Protein AF-A0A349PWR1-F1 (afdb_monomer_lite)

Foldseek 3Di:
DDDPVLVVVVVVVVVVCVVVVDDDDPDPVPDPDDDDRDDPDDD

Radius of gyration: 12.05 Å; chains: 1; bounding box: 23×21×31 Å

Structure (mmCIF, N/CA/C/O backbone):
data_AF-A0A349PWR1-F1
#
_entry.id   AF-A0A349PWR1-F1
#
loop_
_atom_site.group_PDB
_atom_site.id
_atom_site.type_symbol
_atom_site.label_atom_id
_atom_site.label_alt_id
_atom_site.label_comp_id
_atom_site.label_asym_id
_atom_site.label_entity_id
_atom_site.label_seq_id
_atom_site.pdbx_PDB_ins_code
_atom_site.Cartn_x
_atom_site.Cartn_y
_atom_site.Cartn_z
_atom_site.occupancy
_atom_site.B_iso_or_equiv
_atom_site.auth_seq_id
_atom_site.auth_comp_id
_atom_site.auth_asym_id
_atom_site.auth_atom_id
_atom_site.pdbx_PDB_model_num
ATOM 1 N N . PHE A 1 1 ? 9.461 -10.179 -7.699 1.00 55.72 1 PHE A N 1
ATOM 2 C CA . PHE A 1 1 ? 8.383 -9.592 -8.515 1.00 55.72 1 PHE A CA 1
ATOM 3 C C . PHE A 1 1 ? 8.179 -8.169 -8.037 1.00 55.72 1 PHE A C 1
ATOM 5 O O . PHE A 1 1 ? 7.923 -7.986 -6.856 1.00 55.72 1 PHE A O 1
ATOM 12 N N . GLY A 1 2 ? 8.392 -7.197 -8.923 1.00 65.25 2 GLY A N 1
ATOM 13 C CA . GLY A 1 2 ? 8.409 -5.766 -8.607 1.00 65.25 2 GLY A CA 1
ATOM 14 C C . GLY A 1 2 ? 9.783 -5.152 -8.877 1.00 65.25 2 GLY A C 1
ATOM 15 O O . GLY A 1 2 ? 10.779 -5.581 -8.300 1.00 65.25 2 GLY A O 1
ATOM 16 N N . CYS A 1 3 ? 9.837 -4.191 -9.797 1.00 78.75 3 CYS A N 1
ATOM 17 C CA . CYS A 1 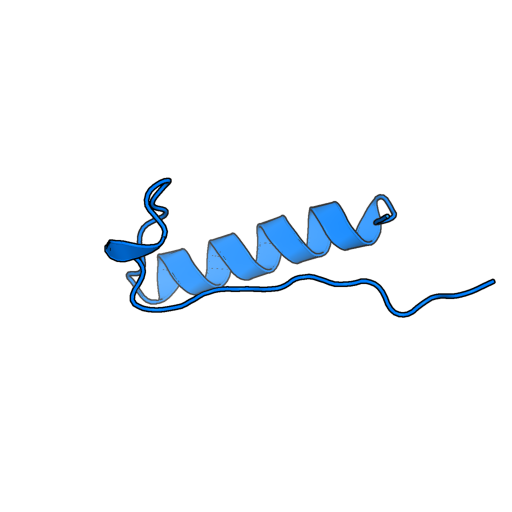3 ? 11.008 -3.353 -10.049 1.00 78.75 3 CYS A CA 1
ATOM 18 C C . CYS A 1 3 ? 11.076 -2.201 -9.028 1.00 78.75 3 CYS A C 1
ATOM 20 O O . CYS A 1 3 ? 10.166 -2.034 -8.215 1.00 78.75 3 CYS A O 1
ATOM 22 N N . GLN A 1 4 ? 12.126 -1.373 -9.094 1.00 80.31 4 GLN A N 1
ATOM 23 C CA . GLN A 1 4 ? 12.239 -0.179 -8.243 1.00 80.31 4 GLN A CA 1
ATOM 24 C C . GLN A 1 4 ? 11.032 0.766 -8.394 1.00 80.31 4 GLN A C 1
ATOM 26 O O . GLN A 1 4 ? 10.632 1.391 -7.418 1.00 80.31 4 GLN A O 1
ATOM 31 N N . GLN A 1 5 ? 10.395 0.806 -9.572 1.00 83.00 5 GLN A N 1
ATOM 32 C CA . GLN A 1 5 ? 9.168 1.586 -9.768 1.00 83.00 5 GLN A CA 1
ATOM 33 C C . GLN A 1 5 ? 7.995 1.028 -8.958 1.00 83.00 5 GLN A C 1
ATOM 35 O O . GLN A 1 5 ? 7.318 1.796 -8.297 1.00 83.00 5 GLN A O 1
ATOM 40 N N . ASN A 1 6 ? 7.814 -0.296 -8.892 1.00 84.06 6 ASN A N 1
ATOM 41 C CA . ASN A 1 6 ? 6.721 -0.894 -8.113 1.00 84.06 6 ASN A CA 1
ATOM 42 C C . ASN A 1 6 ? 6.839 -0.583 -6.608 1.00 84.06 6 ASN A C 1
ATOM 44 O O . ASN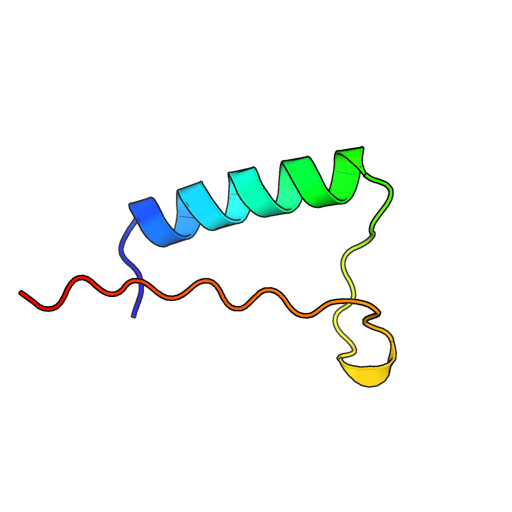 A 1 6 ? 5.839 -0.539 -5.898 1.00 84.06 6 ASN A O 1
ATOM 48 N N . VAL A 1 7 ? 8.061 -0.377 -6.108 1.00 85.81 7 VAL A N 1
ATOM 49 C CA . VAL A 1 7 ? 8.284 0.067 -4.725 1.00 85.81 7 VAL A CA 1
ATOM 50 C C . VAL A 1 7 ? 7.894 1.537 -4.568 1.00 85.81 7 VAL A C 1
ATOM 52 O O . VAL A 1 7 ? 7.115 1.854 -3.673 1.00 85.81 7 VAL A O 1
ATOM 55 N N . ALA A 1 8 ? 8.364 2.407 -5.467 1.00 87.75 8 ALA A N 1
ATOM 56 C CA . ALA A 1 8 ? 8.038 3.833 -5.451 1.00 87.75 8 ALA A CA 1
ATOM 57 C C . ALA A 1 8 ? 6.527 4.095 -5.600 1.0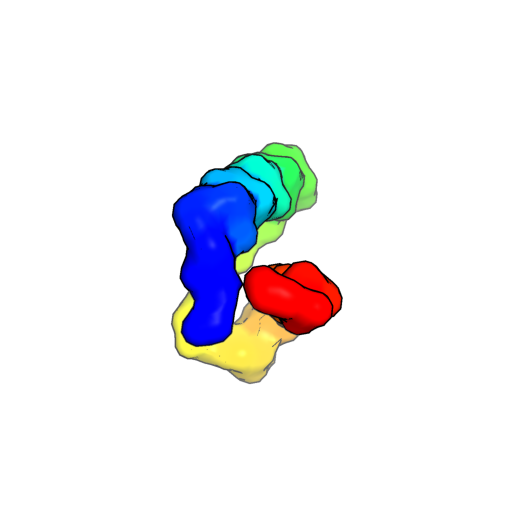0 87.75 8 ALA A C 1
ATOM 59 O O . ALA A 1 8 ? 5.959 4.884 -4.848 1.00 87.75 8 ALA A O 1
ATOM 60 N N . ASP A 1 9 ? 5.854 3.378 -6.501 1.00 88.44 9 ASP A N 1
ATOM 61 C CA . ASP A 1 9 ? 4.401 3.456 -6.685 1.00 88.44 9 ASP A CA 1
ATOM 62 C C . ASP A 1 9 ? 3.664 3.043 -5.405 1.00 88.44 9 ASP A C 1
ATOM 64 O O . ASP A 1 9 ? 2.679 3.667 -5.012 1.00 88.44 9 ASP A O 1
ATOM 68 N N . GLY A 1 10 ? 4.178 2.027 -4.702 1.00 90.75 10 GLY A N 1
ATOM 69 C CA . GLY A 1 10 ? 3.658 1.615 -3.402 1.00 90.75 10 GLY A CA 1
ATOM 70 C C . GLY A 1 10 ? 3.743 2.729 -2.356 1.00 90.75 10 GLY A C 1
ATOM 71 O O . GLY A 1 10 ? 2.782 2.942 -1.619 1.00 90.75 10 GLY A O 1
ATOM 72 N N . GLU A 1 11 ? 4.852 3.467 -2.302 1.00 91.31 11 GLU A N 1
ATOM 73 C CA . GLU A 1 11 ? 5.014 4.596 -1.376 1.00 91.31 11 GLU A CA 1
ATOM 74 C C . GLU A 1 11 ? 4.036 5.735 -1.670 1.00 91.31 11 GLU A C 1
ATOM 76 O O . GLU A 1 11 ? 3.414 6.260 -0.743 1.00 91.31 11 GLU A O 1
ATOM 81 N N . VAL A 1 12 ? 3.834 6.066 -2.949 1.00 92.56 12 VAL A N 1
ATOM 82 C CA . VAL A 1 12 ? 2.853 7.079 -3.369 1.00 92.56 12 VAL A CA 1
ATOM 83 C C . VAL A 1 12 ? 1.437 6.660 -2.974 1.00 92.56 12 VAL A C 1
ATOM 85 O O . VAL A 1 12 ? 0.721 7.434 -2.336 1.00 92.56 12 VAL A O 1
ATOM 88 N N . LEU A 1 13 ? 1.043 5.421 -3.285 1.00 92.81 13 LEU A N 1
ATOM 89 C CA . LEU A 1 13 ? -0.281 4.891 -2.945 1.00 92.81 13 LEU A CA 1
ATOM 90 C C . LEU A 1 13 ? -0.516 4.866 -1.428 1.00 92.81 13 LEU A C 1
ATOM 92 O O . LEU A 1 13 ? -1.596 5.228 -0.964 1.00 92.81 13 LEU A O 1
ATOM 96 N N . MET A 1 14 ? 0.500 4.497 -0.641 1.00 92.56 14 MET A N 1
ATOM 97 C CA . MET A 1 14 ? 0.430 4.559 0.823 1.00 92.56 14 MET A CA 1
ATOM 98 C C . MET A 1 14 ? 0.268 5.994 1.336 1.00 92.56 14 MET A C 1
ATOM 100 O O . MET A 1 14 ? -0.474 6.211 2.293 1.00 92.56 14 MET A O 1
ATOM 104 N N . GLY A 1 15 ? 0.937 6.969 0.715 1.00 94.12 15 GLY A N 1
ATOM 105 C CA . GLY A 1 15 ? 0.771 8.388 1.035 1.00 94.12 15 GLY A CA 1
ATOM 106 C C . GLY A 1 15 ? -0.670 8.853 0.832 1.00 94.12 15 GLY A C 1
ATOM 107 O O . GLY A 1 15 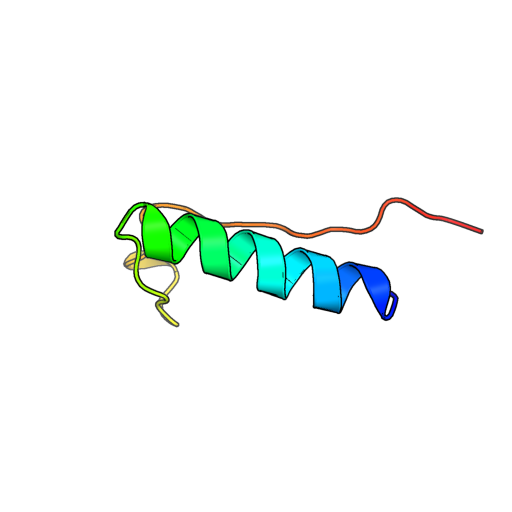? -1.274 9.396 1.755 1.00 94.12 15 GLY A O 1
ATOM 108 N N . MET A 1 16 ? -1.254 8.539 -0.326 1.00 94.94 16 MET A N 1
ATOM 109 C CA . MET A 1 16 ? -2.645 8.887 -0.640 1.00 94.94 16 MET A CA 1
ATOM 110 C C . MET A 1 16 ? -3.635 8.257 0.345 1.00 94.94 16 MET A C 1
ATOM 112 O O . MET A 1 16 ? -4.529 8.934 0.844 1.00 94.94 16 MET A O 1
ATOM 116 N N . LEU A 1 17 ? -3.462 6.973 0.674 1.00 94.69 17 LEU A N 1
ATOM 117 C CA . LEU A 1 17 ? -4.330 6.291 1.638 1.00 94.69 17 LEU A CA 1
ATOM 118 C C . LEU A 1 17 ? -4.258 6.939 3.028 1.00 94.69 17 LEU A C 1
ATOM 120 O O . LEU A 1 17 ? -5.288 7.113 3.676 1.00 94.69 17 LEU A O 1
ATOM 124 N N . ARG A 1 18 ? -3.070 7.372 3.462 1.00 94.62 18 ARG A N 1
ATOM 125 C CA . ARG A 1 18 ? -2.915 8.108 4.725 1.00 94.62 18 ARG A CA 1
ATOM 126 C C . ARG A 1 18 ? -3.599 9.471 4.697 1.00 94.62 18 ARG A C 1
ATOM 128 O O . ARG A 1 18 ? -4.244 9.834 5.674 1.00 94.62 18 ARG A O 1
ATOM 135 N N . GLU A 1 19 ? -3.498 10.212 3.594 1.00 96.81 19 GLU A N 1
ATOM 136 C CA . GLU A 1 19 ? -4.205 11.493 3.425 1.00 96.81 19 GLU A CA 1
ATOM 137 C C . GLU A 1 19 ? -5.730 11.323 3.446 1.00 96.81 19 GLU A C 1
ATOM 139 O O . GLU A 1 19 ? -6.449 12.201 3.919 1.00 96.81 19 GLU A O 1
ATOM 144 N N . MET A 1 20 ? -6.222 10.167 2.997 1.00 95.44 20 MET A N 1
ATOM 145 C CA . MET A 1 20 ? -7.633 9.784 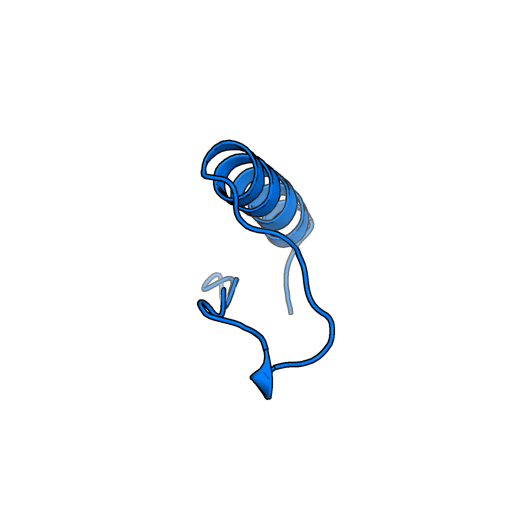3.080 1.00 95.44 20 MET A CA 1
ATOM 146 C C . MET A 1 20 ? -8.058 9.290 4.476 1.00 95.44 20 MET A C 1
ATOM 148 O O . MET A 1 20 ? -9.237 9.005 4.678 1.00 95.44 20 MET A O 1
ATOM 152 N N . GLY A 1 21 ? -7.133 9.206 5.440 1.00 96.69 21 GLY A N 1
ATOM 153 C CA . GLY A 1 21 ? -7.403 8.808 6.825 1.00 96.69 21 GLY A CA 1
ATOM 154 C C . GLY A 1 21 ? -7.272 7.310 7.110 1.00 96.69 21 GLY A C 1
ATOM 155 O O . GLY A 1 21 ? -7.660 6.874 8.190 1.00 96.69 21 GLY A O 1
ATOM 156 N N . TYR A 1 22 ? -6.733 6.520 6.178 1.00 96.12 22 TYR A N 1
ATOM 157 C CA . TYR A 1 22 ? -6.460 5.104 6.420 1.00 96.12 22 TYR A CA 1
ATOM 158 C C . TYR A 1 22 ? -5.157 4.903 7.196 1.00 96.12 22 TYR A C 1
ATOM 160 O O . TYR A 1 22 ? -4.160 5.604 6.997 1.00 96.12 22 TYR A O 1
ATOM 168 N N . GLU A 1 23 ? -5.142 3.861 8.021 1.00 94.75 23 GLU A N 1
ATOM 169 C CA . GLU A 1 23 ? -3.960 3.406 8.745 1.00 94.75 23 GLU A CA 1
ATOM 170 C C . GLU A 1 23 ? -3.480 2.050 8.220 1.00 94.75 23 GLU A C 1
ATOM 172 O O . GLU A 1 23 ? -4.249 1.235 7.711 1.00 94.75 23 GLU A O 1
ATOM 177 N N . LEU A 1 24 ? -2.174 1.803 8.335 1.00 92.94 24 LEU A N 1
ATOM 178 C CA . LEU A 1 24 ? -1.591 0.517 7.963 1.00 92.94 24 LEU A CA 1
ATOM 179 C C . LEU A 1 24 ? -1.764 -0.480 9.105 1.00 92.94 24 LEU A C 1
ATOM 181 O O . LEU A 1 24 ? -1.287 -0.243 10.215 1.00 92.94 24 LEU A O 1
ATOM 185 N N . THR A 1 25 ? -2.336 -1.637 8.792 1.00 94.62 25 THR A N 1
ATOM 186 C CA . THR A 1 25 ? -2.380 -2.789 9.693 1.00 94.62 25 THR A CA 1
ATOM 187 C C . THR A 1 25 ? -1.525 -3.940 9.165 1.00 94.62 25 THR A C 1
ATOM 189 O O . THR A 1 25 ? -1.248 -4.046 7.970 1.00 94.62 25 THR A O 1
ATOM 192 N N . ARG A 1 26 ? -1.068 -4.797 10.084 1.00 93.44 26 ARG A N 1
ATOM 193 C CA . ARG A 1 26 ? -0.390 -6.069 9.776 1.00 93.44 26 ARG A CA 1
ATOM 194 C C . ARG A 1 26 ? -1.325 -7.275 9.892 1.00 93.44 26 ARG A C 1
ATOM 196 O O . ARG A 1 26 ? -0.895 -8.383 9.593 1.00 93.44 26 ARG A O 1
ATOM 203 N N . ASP A 1 27 ? -2.554 -7.060 10.352 1.00 95.75 27 ASP A N 1
ATOM 204 C CA . ASP A 1 27 ? -3.595 -8.078 10.449 1.00 95.75 27 ASP A CA 1
ATOM 205 C C . ASP A 1 27 ? -4.609 -7.851 9.327 1.00 95.75 27 ASP A C 1
ATOM 207 O O . ASP A 1 27 ? -5.337 -6.859 9.320 1.00 95.75 27 ASP A O 1
ATOM 211 N N . GLU A 1 28 ? -4.650 -8.774 8.371 1.00 93.75 28 GLU A N 1
ATOM 212 C CA . GLU A 1 28 ? -5.573 -8.734 7.235 1.00 93.75 28 GLU A CA 1
ATOM 213 C C . GLU A 1 28 ? -7.051 -8.757 7.651 1.00 93.75 28 GLU A C 1
ATOM 215 O O . GLU A 1 28 ? -7.887 -8.219 6.932 1.00 93.75 28 GLU A O 1
ATOM 220 N N . ASN A 1 29 ? -7.381 -9.294 8.832 1.00 96.12 29 ASN A N 1
ATOM 221 C CA . ASN A 1 29 ? -8.758 -9.312 9.340 1.00 96.12 29 ASN A CA 1
ATOM 222 C C . ASN A 1 29 ? -9.214 -7.951 9.878 1.00 96.12 29 ASN A C 1
ATOM 224 O O . ASN A 1 29 ? -10.406 -7.748 10.098 1.00 96.12 29 ASN A O 1
ATOM 228 N N . GLN A 1 30 ? -8.275 -7.034 10.120 1.00 95.88 30 GLN A N 1
ATOM 229 C CA . GLN A 1 30 ? -8.557 -5.662 10.548 1.00 95.88 30 GLN A CA 1
ATOM 230 C C . GLN A 1 30 ? -8.529 -4.674 9.380 1.00 95.88 30 GLN A C 1
ATOM 232 O O . GLN A 1 30 ? -8.744 -3.484 9.586 1.00 95.88 30 GLN A O 1
ATOM 237 N N . ALA A 1 31 ? -8.211 -5.135 8.170 1.00 95.81 31 ALA A N 1
ATOM 238 C CA . ALA A 1 31 ? -8.102 -4.269 7.012 1.00 95.81 31 ALA A CA 1
ATOM 239 C C . ALA A 1 31 ? -9.478 -4.034 6.376 1.00 95.81 31 ALA A C 1
ATOM 241 O O . ALA A 1 31 ? -10.120 -4.968 5.899 1.00 95.81 31 ALA A O 1
ATOM 242 N N . ASP A 1 32 ? -9.886 -2.769 6.279 1.00 94.69 32 ASP A N 1
ATOM 243 C CA . ASP A 1 32 ? -11.058 -2.377 5.484 1.00 94.69 32 ASP A CA 1
ATOM 244 C C . ASP A 1 32 ? -10.781 -2.461 3.970 1.00 94.69 32 ASP A C 1
ATOM 246 O O . ASP A 1 32 ? -11.697 -2.608 3.160 1.00 94.69 32 ASP A O 1
ATOM 250 N N . VAL A 1 33 ? -9.506 -2.343 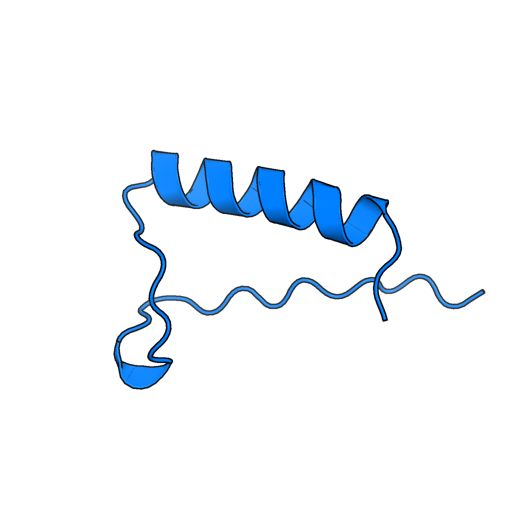3.574 1.00 93.19 33 VAL A N 1
ATOM 251 C CA . VAL A 1 33 ? -9.044 -2.317 2.179 1.00 93.19 33 VAL A CA 1
ATOM 252 C C . VAL A 1 33 ? -7.725 -3.081 2.044 1.00 93.19 33 VAL A C 1
ATOM 254 O O . VAL A 1 33 ? -6.802 -2.883 2.831 1.00 93.19 33 VAL A O 1
ATOM 257 N N . ILE A 1 34 ? -7.605 -3.896 0.989 1.00 92.81 34 ILE A N 1
ATOM 258 C CA . ILE A 1 34 ? -6.357 -4.567 0.597 1.00 92.81 34 ILE A CA 1
ATOM 259 C C . ILE A 1 34 ? -5.854 -3.982 -0.726 1.00 92.81 34 ILE A C 1
ATOM 261 O O . ILE A 1 34 ? -6.536 -4.056 -1.749 1.00 92.81 34 ILE A O 1
ATOM 265 N N . LEU A 1 35 ? -4.636 -3.432 -0.719 1.00 90.44 35 LEU A N 1
ATOM 266 C CA . LEU A 1 35 ? -3.968 -2.908 -1.910 1.00 90.44 35 LEU A CA 1
ATOM 267 C C . LEU A 1 35 ? -2.995 -3.948 -2.478 1.00 90.44 35 LEU A C 1
ATOM 269 O O . LEU A 1 35 ? -1.947 -4.223 -1.895 1.00 90.44 35 LEU A O 1
ATOM 273 N N . LEU A 1 36 ? -3.316 -4.493 -3.650 1.00 89.31 36 LEU A N 1
ATOM 274 C CA . LEU A 1 36 ? -2.436 -5.405 -4.381 1.00 89.31 36 LEU A CA 1
ATOM 275 C C . LEU A 1 36 ? -1.667 -4.638 -5.457 1.00 89.31 36 LEU A C 1
ATOM 277 O O . LEU A 1 36 ? -2.160 -4.453 -6.569 1.00 89.31 36 LEU A O 1
ATOM 281 N N . ASN A 1 37 ? -0.446 -4.205 -5.136 1.00 86.12 37 ASN A N 1
ATOM 282 C CA . ASN A 1 37 ? 0.418 -3.556 -6.118 1.00 86.12 37 ASN A CA 1
ATOM 283 C C . ASN A 1 37 ? 1.211 -4.596 -6.922 1.00 86.12 37 ASN A C 1
ATOM 285 O O . ASN A 1 37 ? 2.209 -5.150 -6.447 1.00 86.12 37 ASN A O 1
ATOM 289 N N . THR A 1 38 ? 0.749 -4.879 -8.138 1.00 84.75 38 THR A N 1
ATOM 290 C CA . THR A 1 38 ? 1.387 -5.841 -9.041 1.00 84.75 38 THR A CA 1
ATOM 291 C C . THR A 1 38 ? 1.888 -5.137 -10.293 1.00 84.75 38 THR A C 1
ATOM 293 O O . THR A 1 38 ? 1.185 -4.333 -10.897 1.00 84.75 38 THR A O 1
ATOM 296 N N . CYS A 1 39 ? 3.110 -5.461 -10.707 1.00 81.25 39 CYS A N 1
ATOM 297 C CA . CYS A 1 39 ? 3.672 -4.970 -11.955 1.00 81.25 39 CYS A CA 1
ATOM 298 C C . CYS A 1 39 ? 3.346 -5.961 -13.077 1.00 81.25 39 CYS A C 1
ATOM 300 O O . CYS A 1 39 ? 3.683 -7.143 -12.978 1.00 81.25 39 CYS A O 1
ATOM 302 N N . ALA A 1 40 ? 2.702 -5.479 -14.140 1.00 71.62 40 ALA A N 1
ATOM 303 C CA . ALA A 1 40 ? 2.333 -6.291 -15.300 1.00 71.62 40 ALA A CA 1
ATOM 304 C C . ALA A 1 40 ? 3.434 -6.372 -16.372 1.00 71.62 40 ALA A C 1
ATOM 306 O O . ALA A 1 40 ? 3.245 -7.056 -17.378 1.00 71.62 40 ALA A O 1
ATOM 307 N N . ILE A 1 41 ? 4.575 -5.694 -16.183 1.00 66.00 41 ILE A N 1
ATOM 308 C CA . ILE A 1 41 ? 5.680 -5.749 -17.145 1.00 66.00 41 ILE A CA 1
ATOM 309 C C . ILE A 1 41 ? 6.288 -7.156 -17.107 1.00 66.00 41 ILE A C 1
ATOM 311 O O . ILE A 1 41 ? 6.969 -7.547 -16.157 1.00 66.00 41 ILE A O 1
ATOM 315 N N . ARG A 1 42 ? 5.986 -7.921 -18.156 1.00 62.56 42 ARG A N 1
ATOM 316 C CA . ARG A 1 42 ? 6.676 -9.140 -18.568 1.00 62.56 42 ARG A CA 1
ATOM 317 C C . ARG A 1 42 ? 7.469 -8.799 -19.824 1.00 62.56 42 ARG A C 1
ATOM 319 O O . ARG A 1 42 ? 6.899 -8.863 -20.906 1.00 62.56 42 ARG A O 1
ATOM 326 N N . GLU A 1 43 ? 8.736 -8.445 -19.650 1.00 51.50 43 GLU A N 1
ATOM 327 C CA . GLU A 1 43 ? 9.823 -8.588 -20.631 1.00 51.50 43 GLU A CA 1
ATOM 328 C C . GLU A 1 43 ? 11.171 -8.399 -19.931 1.00 51.50 43 GLU A C 1
ATOM 330 O O . GLU A 1 43 ? 11.273 -7.484 -19.080 1.00 51.50 43 GLU A O 1
#

Sequence (43 aa):
FGCQQNVADGEVLMGMLREMGYELTRDENQADVILLNTCAIRE

Secondary structure (DSSP, 8-state):
---HHHHHHHHHHHHHHHHTT----S-GGG-S-----------

pLDDT: mean 87.2, std 11.39, range [51.5, 96.81]